Protein AF-A0A0D0GLG4-F1 (afdb_monomer_lite)

Secondary structure (DSSP, 8-state):
--------HHHHHHHHHHHHHHHHHHHHHHHHHH-----EEHHHHHHHH-S-HHHHHHTHHHH--EEETTEEEE-HHHHHHHHHHHTTSPPPPP-

Organism: NCBI:txid1503925

Radius of gyration: 26.2 Å; chains: 1; bounding box: 60×21×80 Å

Sequence (95 aa):
MEVITIESEAFKEIQGMHMQNKQVIADQAATIAGYNIVMISAEKAAELTGYSEKTLRLRKEEIGYHTIGKNIFFFPKDLEVWLHKYYRGPKPRKY

pLDDT: mean 73.05, std 13.96, range [44.38, 90.19]

Foldseek 3Di:
DDDDDDPPVVNVVVVVVVVVVVVVVVVVVVVVVPPPQDWDWLVVLCVVLVHHSVVVVVCCVQQPWDDDPPTIIGRPVSSVVSSVVDVVDDRPPDD

Structure (mmCIF, N/CA/C/O backbone):
data_AF-A0A0D0GLG4-F1
#
_entry.id   AF-A0A0D0GLG4-F1
#
loop_
_atom_site.group_PDB
_atom_site.id
_atom_site.type_symbol
_atom_site.label_atom_id
_atom_site.label_alt_id
_atom_site.label_comp_id
_atom_site.label_asym_id
_atom_site.label_entity_id
_atom_site.label_seq_id
_atom_site.pdbx_PDB_ins_code
_atom_site.Cartn_x
_atom_site.Cartn_y
_atom_site.Cartn_z
_atom_site.occupancy
_atom_site.B_iso_or_equiv
_atom_site.auth_seq_id
_atom_site.auth_comp_id
_atom_site.auth_asym_id
_atom_site.auth_atom_id
_atom_site.pdbx_PDB_model_num
ATOM 1 N N . MET A 1 1 ? -41.508 2.556 57.177 1.00 44.38 1 MET A N 1
ATOM 2 C CA . MET A 1 1 ? -40.392 1.732 56.673 1.00 44.38 1 MET A CA 1
ATOM 3 C C . MET A 1 1 ? -39.537 2.673 55.842 1.00 44.38 1 MET A C 1
ATOM 5 O O . MET A 1 1 ? -39.945 3.018 54.742 1.00 44.38 1 MET A O 1
ATOM 9 N N . GLU A 1 2 ? -38.469 3.220 56.417 1.00 45.97 2 GLU A N 1
ATOM 10 C CA . GLU A 1 2 ? -37.575 4.144 55.707 1.00 45.97 2 GLU A CA 1
ATOM 11 C C . GLU A 1 2 ? -36.476 3.319 55.034 1.00 45.97 2 GLU A C 1
ATOM 13 O O . GLU A 1 2 ? -35.766 2.561 55.693 1.00 45.97 2 GLU A O 1
ATOM 18 N N . VAL A 1 3 ? -36.399 3.395 53.706 1.00 54.00 3 VAL A N 1
ATOM 19 C CA . VAL A 1 3 ? -35.374 2.706 52.917 1.00 54.00 3 VAL A CA 1
ATOM 20 C C . VAL A 1 3 ? -34.124 3.577 52.944 1.00 54.00 3 VAL A C 1
ATOM 22 O O . VAL A 1 3 ? -34.088 4.634 52.321 1.00 54.00 3 VAL A O 1
ATOM 25 N N . ILE A 1 4 ? -33.112 3.155 53.700 1.00 56.44 4 ILE A N 1
ATOM 26 C CA . ILE A 1 4 ? -31.811 3.825 53.747 1.00 56.44 4 ILE A CA 1
ATOM 27 C C . ILE A 1 4 ? -30.955 3.235 52.624 1.00 56.44 4 ILE A C 1
ATOM 29 O O . ILE A 1 4 ? -30.509 2.090 52.705 1.00 56.44 4 ILE A O 1
ATOM 33 N N . THR A 1 5 ? -30.739 4.006 51.560 1.00 59.59 5 THR A N 1
ATOM 34 C CA . THR A 1 5 ? -29.842 3.632 50.461 1.00 59.59 5 THR A CA 1
ATOM 35 C C . THR A 1 5 ? -28.403 3.904 50.892 1.00 59.59 5 THR A C 1
ATOM 37 O O . THR A 1 5 ? -27.927 5.034 50.826 1.00 59.59 5 THR A O 1
ATOM 40 N N . ILE A 1 6 ? -27.709 2.877 51.379 1.00 59.12 6 ILE A N 1
ATOM 41 C CA . ILE A 1 6 ? -26.285 2.974 51.705 1.00 59.12 6 ILE A CA 1
ATOM 42 C C . ILE A 1 6 ? -25.517 2.729 50.404 1.00 59.12 6 ILE A C 1
ATOM 44 O O . ILE A 1 6 ? -25.365 1.588 49.968 1.00 59.12 6 ILE A O 1
ATOM 48 N N . GLU A 1 7 ? -25.071 3.797 49.743 1.00 58.25 7 GLU A N 1
ATOM 49 C CA . GLU A 1 7 ? -24.127 3.681 48.631 1.00 58.25 7 GLU A CA 1
ATOM 50 C C . GLU A 1 7 ? -22.802 3.135 49.176 1.00 58.25 7 GLU A C 1
ATOM 52 O O . GLU A 1 7 ? -21.993 3.872 49.737 1.00 58.25 7 GLU A O 1
ATOM 57 N N . SER A 1 8 ? -22.611 1.821 49.059 1.00 65.44 8 SER A N 1
ATOM 58 C CA . SER A 1 8 ? -21.363 1.150 49.423 1.00 65.44 8 SER A CA 1
ATOM 59 C C . SER A 1 8 ? -20.185 1.809 48.699 1.00 65.44 8 SER A C 1
ATOM 61 O O . SER A 1 8 ? -20.261 2.055 47.495 1.00 65.44 8 SER A O 1
ATOM 63 N N . GLU A 1 9 ? -19.080 2.064 49.403 1.00 64.06 9 GLU A N 1
ATOM 64 C CA . GLU A 1 9 ? -17.844 2.591 48.803 1.00 64.06 9 GLU A CA 1
ATOM 65 C C . GLU A 1 9 ? -17.367 1.729 47.622 1.00 64.06 9 GLU A C 1
ATOM 67 O O . GLU A 1 9 ? -16.925 2.262 46.605 1.00 64.06 9 GLU A O 1
ATOM 72 N N . ALA A 1 10 ? -17.609 0.414 47.679 1.00 61.62 10 ALA A N 1
ATOM 73 C CA . ALA A 1 10 ? -17.340 -0.513 46.581 1.00 61.62 10 ALA A CA 1
ATOM 74 C C . ALA A 1 10 ? -18.139 -0.183 45.303 1.00 61.62 10 ALA A C 1
ATOM 76 O O . ALA A 1 10 ? -17.649 -0.371 44.192 1.00 61.62 10 ALA A O 1
ATOM 77 N N . PHE A 1 11 ? -19.360 0.349 45.427 1.00 62.97 11 PHE A N 1
ATOM 78 C CA . PHE A 1 11 ? -20.154 0.778 44.271 1.00 62.97 11 PHE A CA 1
ATOM 79 C C . PHE A 1 11 ? -19.555 2.026 43.607 1.00 62.97 11 PHE A C 1
ATOM 81 O O . PHE A 1 11 ? -19.529 2.117 42.379 1.00 62.97 11 PHE A O 1
ATOM 88 N N . LYS A 1 12 ? -19.009 2.957 44.401 1.00 66.50 12 LYS A N 1
ATOM 89 C CA . LYS A 1 12 ? -18.323 4.155 43.889 1.00 66.50 12 LYS A CA 1
ATOM 90 C C . LYS A 1 12 ? -17.020 3.796 43.175 1.00 66.50 12 LYS A C 1
ATOM 92 O O . LYS A 1 12 ? -16.750 4.342 42.106 1.00 66.50 12 LYS A O 1
ATOM 97 N N . GLU A 1 13 ? -16.265 2.830 43.696 1.00 65.94 13 GLU A N 1
ATOM 98 C CA . GLU A 1 13 ? -15.063 2.307 43.032 1.00 65.94 13 GLU A CA 1
ATOM 99 C C . GLU A 1 13 ? -15.382 1.618 41.697 1.00 65.94 13 GLU A C 1
ATOM 101 O O . GLU A 1 13 ? -14.736 1.906 40.687 1.00 65.94 13 GLU A O 1
ATOM 106 N N . ILE A 1 14 ? -16.422 0.773 41.647 1.00 69.75 14 ILE A N 1
ATOM 107 C CA . ILE A 1 14 ? -16.859 0.105 40.408 1.00 69.75 14 ILE A CA 1
ATOM 108 C C . ILE A 1 14 ? -17.296 1.132 39.353 1.00 69.75 14 ILE A C 1
ATOM 110 O O . ILE A 1 14 ? -16.951 0.997 38.176 1.00 69.75 14 ILE A O 1
ATOM 114 N N . GLN A 1 15 ? -18.021 2.184 39.750 1.00 67.56 15 GLN A N 1
ATOM 115 C CA . GLN A 1 15 ? -18.393 3.260 38.829 1.00 67.56 15 GLN A CA 1
ATOM 116 C C . GLN A 1 15 ? -17.179 4.059 38.337 1.00 67.56 15 GLN A C 1
ATOM 118 O O . GLN A 1 15 ? -17.113 4.379 37.147 1.00 67.56 15 GLN A O 1
ATOM 123 N N . GLY A 1 16 ? -16.199 4.321 39.207 1.00 69.06 16 GLY A N 1
ATOM 124 C CA . GLY A 1 16 ? -14.925 4.942 38.836 1.00 69.06 16 GLY A CA 1
ATOM 125 C C . GLY A 1 16 ? -14.157 4.117 37.799 1.00 69.06 16 GLY A C 1
ATOM 126 O O . GLY A 1 16 ? -13.794 4.639 36.743 1.00 69.06 16 GLY A O 1
ATOM 127 N N . MET A 1 17 ? -14.014 2.808 38.033 1.00 66.94 17 MET A N 1
ATOM 128 C CA . MET A 1 17 ? -13.418 1.874 37.068 1.00 66.94 17 MET A CA 1
ATOM 129 C C . MET A 1 17 ? -14.176 1.852 35.735 1.00 66.94 17 MET A C 1
ATOM 131 O O . MET A 1 17 ? -13.566 1.825 34.665 1.00 66.94 17 MET A O 1
ATOM 135 N N . HIS A 1 18 ? -15.510 1.888 35.768 1.00 68.25 18 HIS A N 1
ATOM 136 C CA . HIS A 1 18 ? -16.317 1.865 34.551 1.00 68.25 18 HIS A CA 1
ATOM 137 C C . HIS A 1 18 ? -16.164 3.149 33.719 1.00 68.25 18 HIS A C 1
ATOM 139 O O . HIS A 1 18 ? -16.102 3.078 32.489 1.00 68.25 18 HIS A O 1
ATOM 145 N N . MET A 1 19 ? -16.054 4.316 34.366 1.00 71.50 19 MET A N 1
ATOM 146 C CA . MET A 1 19 ? -15.755 5.579 33.682 1.00 71.50 19 MET A CA 1
ATOM 147 C C . MET A 1 19 ? -14.349 5.577 33.072 1.00 71.50 19 MET A C 1
ATOM 149 O O . MET A 1 19 ? -14.186 5.974 31.919 1.00 71.50 19 MET A O 1
ATOM 153 N N . GLN A 1 20 ? -13.358 5.047 33.791 1.00 69.31 20 GLN A N 1
ATOM 154 C CA . GLN A 1 20 ? -11.985 4.949 33.300 1.00 69.31 20 GLN A CA 1
ATOM 155 C C . GLN A 1 20 ? -11.879 4.024 32.075 1.00 69.31 20 GLN A C 1
ATOM 157 O O . GLN A 1 20 ? -11.260 4.389 31.077 1.00 69.31 20 GLN A O 1
ATOM 162 N N . ASN A 1 21 ? -12.573 2.881 32.082 1.00 69.56 21 ASN A N 1
ATOM 163 C CA . ASN A 1 21 ? -12.628 1.976 30.928 1.00 69.56 21 ASN A CA 1
ATOM 164 C C . ASN A 1 21 ? -13.292 2.617 29.702 1.00 69.56 21 ASN A C 1
ATOM 166 O O . ASN A 1 21 ? -12.827 2.423 28.579 1.00 69.56 21 ASN A O 1
ATOM 170 N N . LYS A 1 22 ? -14.356 3.407 29.895 1.00 68.31 22 LYS A N 1
ATOM 171 C CA . LYS A 1 22 ? -14.991 4.148 28.792 1.00 68.31 22 LYS A CA 1
ATOM 172 C C . LYS A 1 22 ? -14.042 5.171 28.171 1.00 68.31 22 LYS 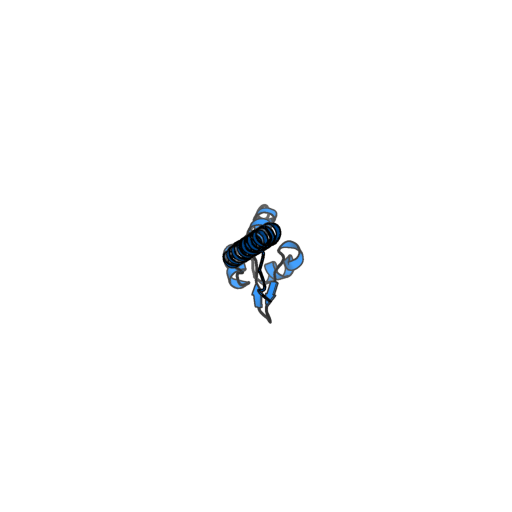A C 1
ATOM 174 O O . LYS A 1 22 ? -14.025 5.294 26.950 1.00 68.31 22 LYS A O 1
ATOM 179 N N . GLN A 1 23 ? -13.241 5.851 28.990 1.00 66.25 23 GLN A N 1
ATOM 180 C CA . GLN A 1 23 ? -12.247 6.812 28.515 1.00 66.25 23 GLN A CA 1
ATOM 181 C C . GLN A 1 23 ? -11.165 6.124 27.669 1.00 66.25 23 GLN A C 1
ATOM 183 O O . GLN A 1 23 ? -10.902 6.557 26.554 1.00 66.25 23 GLN A O 1
ATOM 188 N N . VAL A 1 24 ? -10.628 4.989 28.130 1.00 66.38 24 VAL A N 1
ATOM 189 C CA . VAL A 1 24 ? -9.610 4.218 27.387 1.00 66.38 24 VAL A CA 1
ATOM 190 C C . VAL A 1 24 ? -10.135 3.736 26.030 1.00 66.38 24 VAL A C 1
ATOM 192 O O . VAL A 1 24 ? -9.418 3.794 25.031 1.00 66.38 24 VAL A O 1
ATOM 195 N N . ILE A 1 25 ? -11.392 3.286 25.968 1.00 65.81 25 ILE A N 1
ATOM 196 C CA . ILE A 1 25 ? -12.027 2.869 24.709 1.00 65.81 25 ILE A CA 1
ATOM 197 C C . ILE A 1 25 ? -12.208 4.068 23.767 1.00 65.81 25 ILE A C 1
ATOM 199 O O . ILE A 1 25 ? -11.959 3.944 22.568 1.00 65.81 25 ILE A O 1
ATOM 203 N N . ALA A 1 26 ? -12.609 5.229 24.291 1.00 65.06 26 ALA A N 1
ATOM 204 C CA . ALA A 1 26 ? -12.744 6.451 23.503 1.00 65.06 26 ALA A CA 1
ATOM 205 C C . ALA A 1 26 ? -11.389 6.935 22.956 1.00 65.06 26 ALA A C 1
ATOM 207 O O . ALA A 1 26 ? -11.295 7.272 21.775 1.00 65.06 26 ALA A O 1
ATOM 208 N N . ASP A 1 27 ? -10.334 6.887 23.770 1.00 61.34 27 ASP A N 1
ATOM 209 C CA . ASP A 1 27 ? -8.976 7.272 23.375 1.00 61.34 27 ASP A CA 1
ATOM 210 C C . ASP A 1 27 ? -8.404 6.310 22.319 1.00 61.34 27 ASP A C 1
ATOM 212 O O . ASP A 1 27 ? -7.769 6.745 21.354 1.00 61.34 27 ASP A O 1
ATOM 216 N N . GLN A 1 28 ? -8.682 5.003 22.426 1.00 59.94 28 GLN A N 1
ATOM 217 C CA . GLN A 1 28 ? -8.340 4.030 21.381 1.00 59.94 28 GLN A CA 1
ATOM 218 C C . GLN A 1 28 ? -9.127 4.268 20.091 1.00 59.94 28 GLN A C 1
ATOM 220 O O . GLN A 1 28 ? -8.541 4.236 19.012 1.00 59.94 28 GLN A O 1
ATOM 225 N N . ALA A 1 29 ? -10.429 4.547 20.173 1.00 58.94 29 ALA A N 1
ATOM 226 C CA . ALA A 1 29 ? -11.243 4.850 18.999 1.00 58.94 29 ALA A CA 1
ATOM 227 C C . ALA A 1 29 ? -10.771 6.133 18.294 1.00 58.94 29 ALA A C 1
ATOM 229 O O . ALA A 1 29 ? -10.687 6.155 17.067 1.00 58.94 29 ALA A O 1
ATOM 230 N N . ALA A 1 30 ? -10.391 7.167 19.050 1.00 57.47 30 ALA A N 1
ATOM 231 C CA . ALA A 1 30 ? -9.797 8.393 18.518 1.00 57.47 30 ALA A CA 1
ATOM 232 C C . ALA A 1 30 ? -8.418 8.138 17.890 1.00 57.47 30 ALA A C 1
ATOM 234 O O . ALA A 1 30 ? -8.122 8.653 16.812 1.00 57.47 30 ALA A O 1
ATOM 235 N N . THR A 1 31 ? -7.603 7.286 18.517 1.00 56.88 31 THR A N 1
ATOM 236 C CA . THR A 1 31 ? -6.308 6.856 17.973 1.00 56.88 31 THR A CA 1
ATOM 237 C C . THR A 1 31 ? -6.491 6.117 16.644 1.00 56.88 31 THR A C 1
ATOM 239 O O . THR A 1 31 ? -5.805 6.426 15.676 1.00 56.88 31 THR A O 1
ATOM 242 N N . ILE A 1 32 ? -7.459 5.198 16.554 1.00 55.62 32 ILE A N 1
ATOM 243 C CA . ILE A 1 32 ? -7.776 4.447 15.329 1.00 55.62 32 ILE A CA 1
ATOM 244 C C . ILE A 1 32 ? -8.356 5.369 14.247 1.00 55.62 32 ILE A C 1
ATOM 246 O O . ILE A 1 32 ? -7.960 5.268 13.089 1.00 55.62 32 ILE A O 1
ATOM 250 N N . ALA A 1 33 ? -9.236 6.305 14.613 1.00 53.22 33 ALA A N 1
ATOM 251 C CA . ALA A 1 33 ? -9.800 7.289 13.688 1.00 53.22 33 ALA A CA 1
ATOM 252 C C . ALA A 1 33 ? -8.747 8.274 13.141 1.00 53.22 33 ALA A C 1
ATOM 254 O O . ALA A 1 33 ? -8.915 8.807 12.046 1.00 53.22 33 ALA A O 1
ATOM 255 N N . GLY A 1 34 ? -7.651 8.494 13.876 1.00 47.28 34 GLY A N 1
ATOM 256 C CA . GLY A 1 34 ? -6.510 9.302 13.442 1.00 47.28 34 GLY A CA 1
ATOM 257 C C . GLY A 1 34 ? -5.587 8.612 12.431 1.00 47.28 34 GLY A C 1
ATOM 258 O O . GLY A 1 34 ? -4.833 9.294 11.733 1.00 47.28 34 GLY A O 1
ATOM 259 N N . TYR A 1 35 ? -5.649 7.281 12.296 1.00 51.28 35 TYR A N 1
ATOM 260 C CA . TYR A 1 35 ? -4.912 6.566 11.254 1.00 51.28 35 TYR A CA 1
ATOM 261 C C . TYR A 1 35 ? -5.631 6.722 9.916 1.00 51.28 35 TYR A C 1
ATOM 263 O O . TYR A 1 35 ? -6.446 5.898 9.504 1.00 51.28 35 TYR A O 1
ATOM 271 N N . ASN A 1 36 ? -5.294 7.795 9.205 1.00 56.88 36 ASN A N 1
ATOM 272 C CA . ASN A 1 36 ? -5.675 7.960 7.813 1.00 56.88 36 ASN A CA 1
ATOM 273 C C . ASN A 1 36 ? -4.885 6.939 6.978 1.00 56.88 36 ASN A C 1
ATOM 275 O O . ASN A 1 36 ? -3.721 7.153 6.633 1.00 56.88 36 ASN A O 1
ATOM 279 N N . ILE A 1 37 ? -5.486 5.775 6.732 1.00 64.19 37 ILE A N 1
ATOM 280 C CA . ILE A 1 37 ? -4.888 4.714 5.925 1.00 64.19 37 ILE A CA 1
ATOM 281 C C . ILE A 1 37 ? -4.902 5.178 4.460 1.00 64.19 37 ILE A C 1
ATOM 283 O O . ILE A 1 37 ? -5.864 4.966 3.723 1.00 64.19 37 ILE A O 1
ATOM 287 N N . VAL A 1 38 ? -3.831 5.857 4.040 1.00 76.00 38 VAL A N 1
ATOM 288 C CA . VAL A 1 38 ? -3.684 6.354 2.667 1.00 76.00 38 VAL 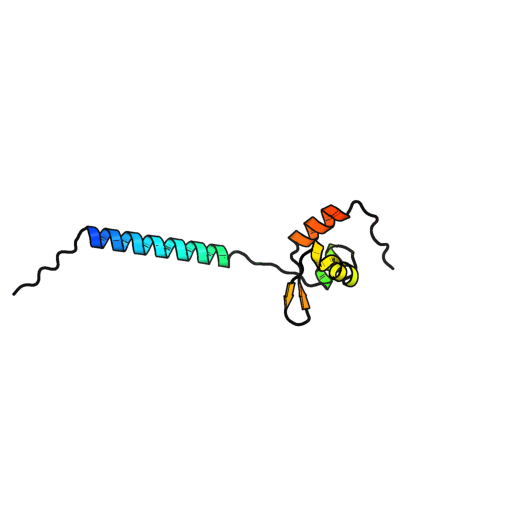A CA 1
ATOM 289 C C . VAL A 1 38 ? -3.256 5.205 1.762 1.00 76.00 38 VAL A C 1
ATOM 291 O O . VAL A 1 38 ? -2.101 4.780 1.760 1.00 76.00 38 VAL A O 1
ATOM 294 N N . MET A 1 39 ? -4.205 4.717 0.971 1.00 85.25 39 MET A N 1
ATOM 295 C CA . MET A 1 39 ? -3.949 3.813 -0.142 1.00 85.25 39 MET A CA 1
ATOM 296 C C . MET A 1 39 ? -3.894 4.598 -1.451 1.00 85.25 39 MET A C 1
ATOM 298 O O . MET A 1 39 ? -4.681 5.520 -1.664 1.00 85.25 39 MET A O 1
ATOM 302 N N . ILE A 1 40 ? -2.992 4.214 -2.349 1.00 88.44 40 ILE A N 1
ATOM 303 C CA . ILE A 1 40 ? -2.826 4.854 -3.658 1.00 88.44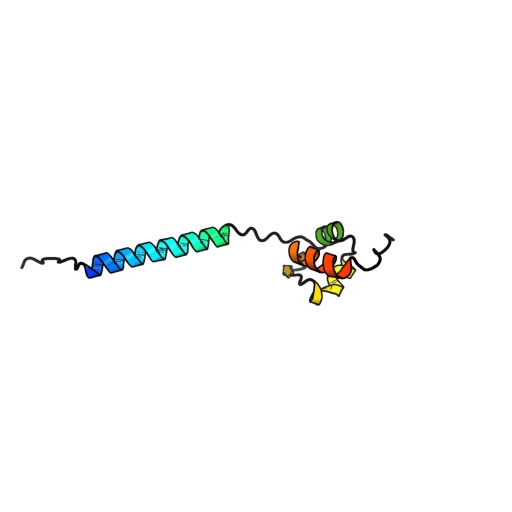 40 ILE A CA 1
ATOM 304 C C . ILE A 1 40 ? -3.203 3.902 -4.791 1.00 88.44 40 ILE A C 1
ATOM 306 O O . ILE A 1 40 ? -3.051 2.690 -4.664 1.00 88.44 40 ILE A O 1
ATOM 310 N N . SER A 1 41 ? -3.700 4.440 -5.904 1.00 90.19 41 SER A N 1
ATOM 311 C CA . SER A 1 41 ? -4.064 3.646 -7.083 1.00 90.19 41 SER A CA 1
ATOM 312 C C . SER A 1 41 ? -2.837 3.040 -7.775 1.00 90.19 41 SER A C 1
ATOM 314 O O . SER A 1 41 ? -1.703 3.480 -7.572 1.00 90.19 41 SER A O 1
ATOM 316 N N . ALA A 1 42 ? -3.069 2.052 -8.644 1.00 87.12 42 ALA A N 1
ATOM 317 C CA . ALA A 1 42 ? -2.031 1.477 -9.501 1.00 87.12 42 ALA A CA 1
ATOM 318 C C . ALA A 1 42 ? -1.311 2.520 -10.371 1.00 87.12 42 ALA A C 1
ATOM 320 O O . ALA A 1 42 ? -0.089 2.465 -10.488 1.00 87.12 42 ALA A O 1
ATOM 321 N N . GLU A 1 43 ? -2.046 3.493 -10.910 1.00 88.56 43 GLU A N 1
ATOM 322 C CA . GLU A 1 43 ? -1.491 4.603 -11.691 1.00 88.56 43 GLU A CA 1
ATOM 323 C C . GLU A 1 43 ? -0.519 5.436 -10.845 1.00 88.56 43 GLU A C 1
ATOM 325 O O . GLU A 1 43 ? 0.634 5.648 -11.223 1.00 88.56 43 GLU A O 1
ATOM 330 N N . LYS A 1 44 ? -0.929 5.820 -9.629 1.00 88.44 44 LYS A N 1
ATOM 331 C CA . LYS A 1 44 ? -0.068 6.606 -8.741 1.00 88.44 44 LYS A CA 1
ATOM 332 C C . LYS A 1 44 ? 1.143 5.813 -8.250 1.00 88.44 44 LYS A C 1
ATOM 334 O O . LYS A 1 44 ? 2.236 6.360 -8.113 1.00 88.44 44 LYS A O 1
ATOM 339 N N . ALA A 1 45 ? 0.967 4.516 -8.015 1.00 87.31 45 ALA A N 1
ATOM 340 C CA . ALA A 1 45 ? 2.060 3.608 -7.693 1.00 87.31 45 ALA A CA 1
ATOM 341 C C . ALA A 1 45 ? 3.069 3.495 -8.852 1.00 87.31 45 ALA A C 1
ATOM 343 O O . ALA A 1 45 ? 4.279 3.478 -8.615 1.00 87.31 45 ALA A O 1
ATOM 344 N N . ALA A 1 46 ? 2.597 3.463 -10.101 1.00 87.50 46 ALA A N 1
ATOM 345 C CA . ALA A 1 46 ? 3.449 3.449 -11.286 1.00 87.50 46 ALA A CA 1
ATOM 346 C C . ALA A 1 46 ? 4.271 4.741 -11.414 1.00 87.50 46 ALA A C 1
ATOM 348 O O . ALA A 1 46 ? 5.473 4.677 -11.670 1.00 87.50 46 ALA A O 1
ATOM 349 N N . GLU A 1 47 ? 3.667 5.903 -11.147 1.00 86.56 47 GLU A N 1
ATOM 350 C CA . GLU A 1 47 ? 4.383 7.187 -11.114 1.00 86.56 47 GLU A CA 1
ATOM 351 C C . GLU A 1 47 ? 5.486 7.223 -10.049 1.00 86.56 47 GLU A C 1
ATOM 353 O O . GLU A 1 47 ? 6.610 7.629 -10.341 1.00 86.56 47 GLU A O 1
ATOM 358 N N . LEU A 1 48 ? 5.183 6.785 -8.820 1.00 84.38 48 LEU A N 1
ATOM 359 C CA . LEU A 1 48 ? 6.138 6.810 -7.704 1.00 84.38 48 LEU A CA 1
ATOM 360 C C . LEU A 1 48 ? 7.308 5.851 -7.915 1.00 84.38 48 LEU A C 1
ATOM 362 O O . LEU A 1 48 ? 8.449 6.159 -7.578 1.00 84.38 48 LEU A O 1
ATOM 366 N N . THR A 1 49 ? 7.017 4.670 -8.453 1.00 82.56 49 THR A N 1
ATOM 367 C CA . THR A 1 49 ? 8.004 3.597 -8.589 1.00 82.56 49 THR A CA 1
ATOM 368 C C . THR A 1 49 ? 8.759 3.658 -9.917 1.00 82.56 49 THR A C 1
ATOM 370 O O . THR A 1 49 ? 9.853 3.106 -10.030 1.00 82.56 49 THR A O 1
ATOM 373 N N . GLY A 1 50 ? 8.193 4.320 -10.931 1.00 83.75 50 GLY A N 1
ATOM 374 C CA . GLY A 1 50 ? 8.695 4.327 -12.305 1.00 83.75 50 GLY A CA 1
ATOM 375 C C . GLY A 1 50 ? 8.478 3.009 -13.058 1.00 83.75 50 GLY A C 1
ATOM 376 O O . GLY A 1 50 ? 8.971 2.862 -14.177 1.00 83.75 50 GLY A O 1
ATOM 377 N N . TYR A 1 51 ? 7.768 2.046 -12.465 1.00 85.00 51 TYR A N 1
ATOM 378 C CA . TYR A 1 51 ? 7.428 0.771 -13.092 1.00 85.00 51 TYR A CA 1
ATOM 379 C C . TYR A 1 51 ? 6.028 0.811 -13.698 1.00 85.00 51 TYR A C 1
ATOM 381 O O . TYR A 1 51 ? 5.137 1.490 -13.203 1.00 85.00 51 TYR A O 1
ATOM 389 N N . SER A 1 52 ? 5.806 0.023 -14.752 1.00 86.38 52 SER A N 1
ATOM 390 C CA . SER A 1 52 ? 4.463 -0.145 -15.313 1.00 86.38 52 SER A CA 1
ATOM 391 C C . SER A 1 52 ? 3.505 -0.793 -14.306 1.00 86.38 52 SER A C 1
ATOM 393 O O . SER A 1 52 ? 3.911 -1.659 -13.522 1.00 86.38 52 SER A O 1
ATOM 395 N N . GLU A 1 53 ? 2.210 -0.481 -14.400 1.00 86.00 53 GLU A N 1
ATOM 396 C CA . GLU A 1 53 ? 1.177 -1.153 -13.599 1.00 86.00 53 GLU A CA 1
ATOM 397 C C . GLU A 1 53 ? 1.216 -2.677 -13.747 1.00 86.00 53 GLU A C 1
ATOM 399 O O . GLU A 1 53 ? 0.994 -3.411 -12.785 1.00 86.00 53 GLU A O 1
ATOM 404 N N . LYS A 1 54 ? 1.529 -3.175 -14.950 1.00 87.25 54 LYS A N 1
ATOM 405 C CA . LYS A 1 54 ? 1.663 -4.610 -15.215 1.00 87.25 54 LYS A CA 1
ATOM 406 C C . LYS A 1 54 ? 2.766 -5.228 -14.357 1.00 87.25 54 LYS A C 1
ATOM 408 O O . LYS A 1 54 ? 2.560 -6.292 -13.781 1.00 87.25 54 LYS A O 1
ATOM 413 N N . THR A 1 55 ? 3.910 -4.555 -14.238 1.00 85.06 55 THR A N 1
ATOM 414 C CA . THR A 1 55 ? 5.017 -5.000 -13.382 1.00 85.06 55 THR A CA 1
ATOM 415 C C . THR A 1 55 ? 4.592 -5.044 -11.919 1.00 85.06 55 THR A C 1
ATOM 417 O O . THR A 1 55 ? 4.820 -6.051 -11.255 1.00 85.06 55 THR A O 1
ATOM 420 N N . LEU A 1 56 ? 3.916 -4.000 -11.434 1.00 85.88 56 LEU A N 1
ATOM 421 C CA . LEU A 1 56 ? 3.427 -3.943 -10.054 1.00 85.88 56 LEU A CA 1
ATOM 422 C C . LEU A 1 56 ? 2.405 -5.053 -9.764 1.00 85.88 56 LEU A C 1
ATOM 424 O O . LEU A 1 56 ? 2.461 -5.693 -8.716 1.00 85.88 56 LEU A O 1
ATOM 428 N N . ARG A 1 57 ? 1.520 -5.361 -10.723 1.00 85.19 57 ARG A N 1
ATOM 429 C CA . ARG A 1 57 ? 0.551 -6.466 -10.609 1.00 85.19 57 ARG A CA 1
ATOM 430 C C . ARG A 1 57 ? 1.212 -7.839 -10.529 1.00 85.19 57 ARG A C 1
ATOM 432 O O . ARG A 1 57 ? 0.729 -8.691 -9.785 1.00 85.19 57 ARG A O 1
ATOM 439 N N . LEU A 1 58 ? 2.290 -8.053 -11.284 1.00 87.19 58 LEU A N 1
ATOM 440 C CA . LEU A 1 58 ? 3.054 -9.305 -11.266 1.00 87.19 58 LEU A CA 1
ATOM 441 C C . LEU A 1 58 ? 3.793 -9.516 -9.942 1.00 87.19 58 LEU A C 1
ATOM 443 O O . LEU A 1 58 ? 4.025 -10.652 -9.549 1.00 87.19 58 LEU A O 1
ATOM 447 N N . ARG A 1 59 ? 4.133 -8.436 -9.233 1.00 84.69 59 ARG A N 1
ATOM 448 C CA . ARG A 1 59 ? 4.811 -8.481 -7.931 1.00 84.69 59 ARG A CA 1
ATOM 449 C C . ARG A 1 59 ? 3.839 -8.413 -6.749 1.00 84.69 59 ARG A C 1
ATOM 451 O O . ARG A 1 59 ? 4.206 -7.939 -5.677 1.00 84.69 59 ARG A O 1
ATOM 458 N N . LYS A 1 60 ? 2.608 -8.918 -6.926 1.00 83.19 60 LYS A N 1
ATOM 459 C CA . LYS A 1 60 ? 1.570 -8.956 -5.878 1.00 83.19 60 LYS A CA 1
ATOM 460 C C . LYS A 1 60 ? 2.088 -9.526 -4.564 1.00 83.19 60 LYS A C 1
ATOM 462 O O . LYS A 1 60 ? 1.868 -8.924 -3.522 1.00 83.19 60 LYS A O 1
ATOM 467 N N . GLU A 1 61 ? 2.738 -10.684 -4.632 1.00 84.06 61 GLU A N 1
ATOM 468 C CA . GLU A 1 61 ? 3.194 -11.432 -3.455 1.00 84.06 61 GLU A CA 1
ATOM 469 C C . GLU A 1 61 ? 4.315 -10.714 -2.698 1.00 84.06 61 GLU A C 1
ATOM 471 O O . GLU A 1 61 ? 4.502 -10.950 -1.511 1.00 84.06 61 GLU A O 1
ATOM 476 N N . GLU A 1 62 ? 5.044 -9.820 -3.369 1.00 83.50 62 GLU A N 1
ATOM 477 C CA . GLU A 1 62 ? 6.157 -9.084 -2.770 1.00 83.50 62 GLU A CA 1
ATOM 478 C C . GLU A 1 62 ? 5.727 -7.733 -2.198 1.00 83.50 62 GLU A C 1
ATOM 480 O O . GLU A 1 62 ? 6.259 -7.316 -1.175 1.00 83.50 62 GLU A O 1
ATOM 485 N N . ILE A 1 63 ? 4.812 -7.037 -2.882 1.00 86.38 63 ILE A N 1
ATOM 486 C CA . ILE A 1 63 ? 4.362 -5.690 -2.505 1.00 86.38 63 ILE A CA 1
ATOM 487 C C . ILE A 1 63 ? 3.148 -5.752 -1.571 1.00 86.38 63 ILE A C 1
ATOM 489 O O . ILE A 1 63 ? 3.021 -4.914 -0.692 1.00 86.38 63 ILE A O 1
ATOM 493 N N . GLY A 1 64 ? 2.240 -6.713 -1.766 1.00 83.06 64 GLY A N 1
ATOM 494 C CA . GLY A 1 64 ? 0.985 -6.792 -1.017 1.00 83.06 64 GLY A CA 1
ATOM 495 C C . GLY A 1 64 ? -0.010 -5.694 -1.408 1.00 83.06 64 GLY A C 1
ATOM 496 O O . GLY A 1 64 ? -0.221 -4.740 -0.670 1.00 83.06 64 GLY A O 1
ATOM 497 N N . TYR A 1 65 ? -0.650 -5.815 -2.577 1.00 86.44 65 TYR A N 1
ATOM 498 C CA . TYR A 1 65 ? -1.708 -4.877 -2.976 1.00 86.44 65 TYR A CA 1
ATOM 499 C C . TYR A 1 65 ? -3.109 -5.349 -2.590 1.00 86.44 65 TYR A C 1
ATOM 501 O O . TYR A 1 65 ? -3.420 -6.543 -2.592 1.00 86.44 65 TYR A O 1
ATOM 509 N N . HIS A 1 66 ? -3.983 -4.376 -2.358 1.00 86.69 66 HIS A N 1
ATOM 510 C CA . HIS A 1 66 ? -5.385 -4.570 -2.025 1.00 86.69 66 HIS A CA 1
ATOM 511 C C . HIS A 1 66 ? -6.269 -4.294 -3.236 1.00 86.69 66 HIS A C 1
ATOM 513 O O . HIS A 1 66 ? -6.001 -3.411 -4.046 1.00 86.69 66 HIS A O 1
ATOM 519 N N . THR A 1 67 ? -7.347 -5.057 -3.371 1.00 87.25 67 THR A N 1
ATOM 520 C CA . THR A 1 67 ? -8.321 -4.876 -4.449 1.00 87.25 67 THR A CA 1
ATOM 521 C C . THR A 1 67 ? -9.647 -4.424 -3.867 1.00 87.25 67 THR A C 1
ATOM 523 O O . THR A 1 67 ? -10.208 -5.120 -3.023 1.00 87.25 67 THR A O 1
ATOM 526 N N . ILE A 1 68 ? -10.164 -3.291 -4.341 1.00 83.75 68 ILE A N 1
ATOM 527 C CA . ILE A 1 68 ? -11.507 -2.806 -4.006 1.00 83.75 68 ILE A CA 1
ATOM 528 C C . ILE A 1 68 ? -12.294 -2.756 -5.317 1.00 83.75 68 ILE A C 1
ATOM 530 O O . ILE A 1 68 ? -12.065 -1.902 -6.179 1.00 83.75 68 ILE A O 1
ATOM 534 N N . GLY A 1 69 ? -13.179 -3.735 -5.513 1.00 86.19 69 GLY A N 1
ATOM 535 C CA . GLY A 1 69 ? -13.846 -3.961 -6.795 1.00 86.19 69 GLY A CA 1
ATOM 536 C C . GLY A 1 69 ? -12.846 -4.337 -7.895 1.00 86.19 69 GLY A C 1
ATOM 537 O O . GLY A 1 69 ? -12.120 -5.320 -7.771 1.00 86.19 69 GLY A O 1
ATOM 538 N N . LYS A 1 70 ? -12.808 -3.549 -8.978 1.00 84.44 70 LYS A N 1
ATOM 539 C CA . LYS A 1 70 ? -11.862 -3.725 -10.102 1.00 84.44 70 LYS A CA 1
ATOM 540 C C . LYS A 1 70 ? -10.561 -2.932 -9.936 1.00 84.44 70 LYS A C 1
ATOM 542 O O . LYS A 1 70 ? -9.644 -3.095 -10.740 1.00 84.44 70 LYS A O 1
ATOM 547 N N . ASN A 1 71 ? -10.490 -2.077 -8.919 1.00 84.00 71 ASN A N 1
ATOM 548 C CA . ASN A 1 71 ? -9.372 -1.171 -8.706 1.00 84.00 71 ASN A CA 1
ATOM 549 C C . ASN A 1 71 ? -8.344 -1.800 -7.769 1.00 84.00 71 ASN A C 1
ATOM 551 O O . ASN A 1 71 ? -8.695 -2.465 -6.790 1.00 84.00 71 ASN A O 1
ATOM 555 N N . ILE A 1 72 ? -7.071 -1.573 -8.086 1.00 88.06 72 ILE A N 1
ATOM 556 C CA . ILE A 1 72 ? -5.938 -2.045 -7.298 1.00 88.06 72 ILE A CA 1
ATOM 557 C C . ILE A 1 72 ? -5.340 -0.862 -6.555 1.00 88.06 72 ILE A C 1
ATOM 559 O O . ILE A 1 72 ? -5.090 0.194 -7.141 1.00 88.06 72 ILE A O 1
ATOM 563 N N . PHE A 1 73 ? -5.102 -1.089 -5.274 1.00 89.50 73 PHE A N 1
ATOM 564 C CA . PHE A 1 73 ? -4.612 -0.123 -4.324 1.00 89.50 73 PHE A CA 1
ATOM 565 C C . PHE A 1 73 ? -3.362 -0.643 -3.632 1.00 89.50 73 PHE A C 1
ATOM 567 O O . PHE A 1 73 ? -3.256 -1.823 -3.303 1.00 89.50 73 PHE A O 1
ATOM 574 N N . PHE A 1 74 ? -2.426 0.258 -3.397 1.00 89.62 74 PHE A N 1
ATOM 575 C CA . PHE A 1 74 ? -1.142 -0.035 -2.790 1.00 89.62 74 PHE A CA 1
ATOM 576 C C . PHE A 1 74 ? -0.945 0.833 -1.559 1.00 89.62 74 PHE A C 1
ATOM 578 O O . PHE A 1 74 ? -1.373 1.990 -1.532 1.00 89.62 74 PHE A O 1
ATOM 585 N N . PHE A 1 75 ? -0.237 0.301 -0.571 1.00 89.06 75 PHE A N 1
ATOM 586 C CA . PHE A 1 75 ? 0.313 1.126 0.488 1.00 89.06 75 PHE A CA 1
ATOM 587 C C . PHE A 1 75 ? 1.617 1.768 0.012 1.00 89.06 75 PHE A C 1
ATOM 589 O O . PHE A 1 75 ? 2.516 1.057 -0.445 1.00 89.06 75 PHE A O 1
ATOM 596 N N . PRO A 1 76 ? 1.766 3.100 0.136 1.00 86.81 76 PRO A N 1
ATOM 597 C CA . PRO A 1 76 ? 3.005 3.781 -0.230 1.00 86.81 76 PRO A CA 1
ATOM 598 C C . PRO A 1 76 ? 4.236 3.199 0.474 1.00 86.81 76 PRO A C 1
ATOM 600 O O . PRO A 1 76 ? 5.279 3.033 -0.150 1.00 86.81 76 PRO A O 1
ATOM 603 N N . LYS A 1 77 ? 4.094 2.830 1.752 1.00 85.38 77 LYS A N 1
ATOM 604 C CA . LYS A 1 77 ? 5.184 2.274 2.561 1.00 85.38 77 LYS A CA 1
ATOM 605 C C . LYS A 1 77 ? 5.682 0.928 2.029 1.00 85.38 77 LYS A C 1
ATOM 607 O O . LYS A 1 77 ? 6.887 0.713 1.958 1.00 85.38 77 LYS A O 1
ATOM 612 N N . ASP A 1 78 ? 4.778 0.049 1.606 1.00 86.56 78 ASP A N 1
ATOM 613 C CA . ASP A 1 78 ? 5.159 -1.265 1.076 1.00 86.56 78 ASP A CA 1
ATOM 614 C C . ASP A 1 78 ? 5.826 -1.138 -0.297 1.00 86.56 78 ASP A C 1
ATOM 616 O O . ASP A 1 78 ? 6.808 -1.823 -0.586 1.00 86.56 78 ASP A O 1
ATOM 620 N N . LEU A 1 79 ? 5.360 -0.190 -1.119 1.00 86.81 79 LEU A N 1
ATOM 621 C CA . LEU A 1 79 ? 6.024 0.164 -2.374 1.00 86.81 79 LEU A CA 1
ATOM 622 C C . LEU A 1 79 ? 7.425 0.724 -2.148 1.00 86.81 79 LEU A C 1
ATOM 624 O O . LEU A 1 79 ? 8.329 0.385 -2.903 1.00 86.81 79 LEU A O 1
ATOM 628 N N . GLU A 1 80 ? 7.619 1.561 -1.131 1.00 85.56 80 GLU A N 1
ATOM 629 C CA . GLU A 1 80 ? 8.925 2.119 -0.779 1.00 85.56 80 GLU A CA 1
ATOM 630 C C . GLU A 1 80 ? 9.894 1.031 -0.301 1.00 85.56 80 GLU A C 1
ATOM 632 O O . GLU A 1 80 ? 11.032 0.968 -0.766 1.00 85.56 80 GLU A O 1
ATOM 637 N N . VAL A 1 81 ? 9.435 0.117 0.561 1.00 86.12 81 VAL A N 1
ATOM 638 C CA . VAL A 1 81 ? 10.227 -1.038 1.017 1.00 86.12 81 VAL A CA 1
ATOM 639 C C . VAL A 1 81 ? 10.591 -1.945 -0.158 1.00 86.12 81 VAL A C 1
ATOM 641 O O . VAL A 1 81 ? 11.749 -2.351 -0.302 1.00 86.12 81 VAL A O 1
ATOM 644 N N . TRP A 1 82 ? 9.621 -2.242 -1.025 1.00 87.00 82 TRP A N 1
ATOM 645 C CA . TRP A 1 82 ? 9.846 -3.038 -2.226 1.00 87.00 82 TRP A CA 1
ATOM 646 C C . TRP A 1 82 ? 10.834 -2.346 -3.168 1.00 87.00 82 TRP A C 1
ATOM 648 O O . TRP A 1 82 ? 11.821 -2.956 -3.582 1.00 87.00 82 TRP A O 1
ATOM 658 N N . LEU A 1 83 ? 10.647 -1.052 -3.439 1.00 84.69 83 LEU A N 1
ATOM 659 C CA . LEU A 1 83 ? 11.588 -0.247 -4.208 1.00 84.69 83 LEU A CA 1
ATOM 660 C C . LEU A 1 83 ? 12.981 -0.346 -3.604 1.00 84.69 83 LEU A C 1
ATOM 662 O O . LEU A 1 83 ? 13.892 -0.752 -4.306 1.00 84.69 83 LEU A O 1
ATOM 666 N N . HIS A 1 84 ? 13.160 -0.081 -2.312 1.00 82.81 84 HIS A N 1
ATOM 667 C CA . HIS A 1 84 ? 14.470 -0.139 -1.666 1.00 82.81 84 HIS A CA 1
ATOM 668 C C . HIS A 1 84 ? 15.153 -1.514 -1.818 1.00 82.81 84 HIS A C 1
ATOM 670 O O . HIS A 1 84 ? 16.366 -1.590 -2.020 1.00 82.81 84 HIS A O 1
ATOM 676 N N . LYS A 1 85 ? 14.380 -2.609 -1.801 1.00 80.00 85 LYS A N 1
ATOM 677 C CA . LYS A 1 85 ? 14.879 -3.973 -2.040 1.00 80.00 85 LYS A CA 1
ATOM 678 C C . LYS A 1 85 ? 15.337 -4.198 -3.489 1.00 80.00 85 LYS A C 1
ATOM 680 O O . LYS A 1 85 ? 16.347 -4.865 -3.705 1.00 80.00 85 LYS A O 1
ATOM 685 N N . TYR A 1 86 ? 14.628 -3.640 -4.473 1.00 73.19 86 TYR A N 1
ATOM 686 C CA . TYR A 1 86 ? 14.870 -3.879 -5.906 1.00 73.19 86 TYR A CA 1
ATOM 687 C C . TYR A 1 86 ? 15.611 -2.746 -6.641 1.00 73.19 86 TYR A C 1
ATOM 689 O O . TYR A 1 86 ? 16.083 -2.955 -7.756 1.00 73.19 86 TYR A O 1
ATOM 697 N N . TYR A 1 87 ? 15.807 -1.575 -6.029 1.00 61.53 87 TYR A N 1
ATOM 698 C CA . TYR A 1 87 ? 16.491 -0.410 -6.619 1.00 61.53 87 TYR A CA 1
ATOM 699 C C . TYR A 1 87 ? 18.016 -0.594 -6.750 1.00 61.53 87 TYR A C 1
ATOM 701 O O . TYR A 1 87 ? 18.717 0.299 -7.219 1.00 61.53 87 TYR A O 1
ATOM 709 N N . ARG A 1 88 ? 18.547 -1.775 -6.397 1.00 54.12 88 ARG A N 1
ATOM 710 C CA . ARG A 1 88 ? 19.882 -2.233 -6.826 1.00 54.12 88 ARG A CA 1
ATOM 711 C C . ARG A 1 88 ? 19.892 -2.880 -8.224 1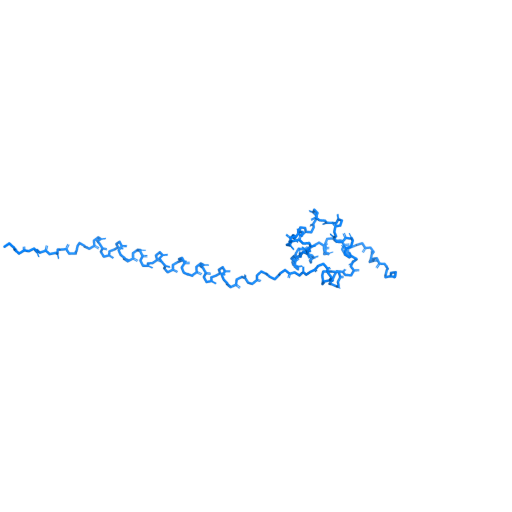.00 54.12 88 ARG A C 1
ATOM 713 O O . ARG A 1 88 ? 20.958 -3.271 -8.688 1.00 54.12 88 ARG A O 1
ATOM 720 N N . GLY A 1 89 ? 18.745 -3.002 -8.895 1.00 54.91 89 GLY A N 1
ATOM 721 C CA . GLY A 1 89 ? 18.623 -3.487 -10.275 1.00 54.91 89 GLY A CA 1
ATOM 722 C C . GLY A 1 89 ? 18.425 -2.352 -11.293 1.00 54.91 89 GLY A C 1
ATOM 723 O O . GLY A 1 89 ? 17.963 -1.271 -10.925 1.00 54.91 89 GLY A O 1
ATOM 724 N N . PRO A 1 90 ? 18.773 -2.563 -12.579 1.00 49.31 90 PRO A N 1
ATOM 725 C CA . PRO A 1 90 ? 18.694 -1.524 -13.602 1.00 49.31 90 PRO A CA 1
ATOM 726 C C . PRO A 1 90 ? 17.253 -1.026 -13.751 1.00 49.31 90 PRO A C 1
ATOM 728 O O . PRO A 1 90 ? 16.337 -1.818 -13.973 1.00 49.31 90 PRO A O 1
ATOM 731 N N . LYS A 1 91 ? 17.061 0.298 -13.656 1.00 55.91 91 LYS A N 1
ATOM 732 C CA . LYS A 1 91 ? 15.776 0.940 -13.960 1.00 55.91 91 LYS A CA 1
ATOM 733 C C . LYS A 1 91 ? 15.305 0.477 -15.343 1.00 55.91 91 LYS A C 1
ATOM 735 O O . LYS A 1 91 ? 16.089 0.593 -16.293 1.00 55.91 91 LYS A O 1
ATOM 740 N N . PRO A 1 92 ? 14.064 -0.016 -15.495 1.00 54.19 92 PRO A N 1
ATOM 741 C CA . PRO A 1 92 ? 13.539 -0.299 -16.819 1.00 54.19 92 PRO A 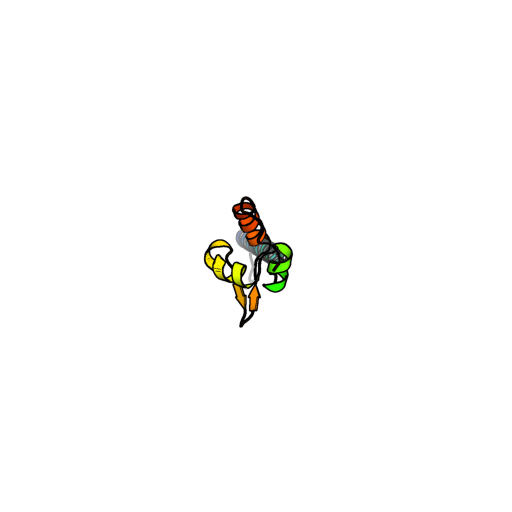CA 1
ATOM 742 C C . PRO A 1 92 ? 13.560 1.005 -17.620 1.00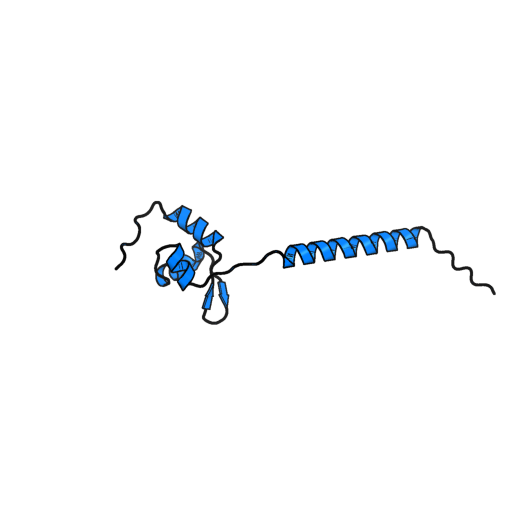 54.19 92 PRO A C 1
ATOM 744 O O . PRO A 1 92 ? 13.056 2.037 -17.174 1.00 54.19 92 PRO A O 1
ATOM 747 N N . ARG A 1 93 ? 14.224 0.979 -18.780 1.00 54.97 93 ARG A N 1
ATOM 748 C CA . ARG A 1 93 ? 14.212 2.109 -19.710 1.00 54.97 93 ARG A CA 1
ATOM 749 C C . ARG A 1 93 ? 12.758 2.362 -20.105 1.00 54.97 93 ARG A C 1
ATOM 751 O O . ARG A 1 93 ? 12.044 1.414 -20.423 1.00 54.97 93 ARG A O 1
ATOM 758 N N . LYS A 1 94 ? 12.334 3.628 -20.038 1.00 47.81 94 LYS A N 1
ATOM 759 C CA . LYS A 1 94 ? 11.055 4.079 -20.595 1.00 47.81 94 LYS A CA 1
ATOM 760 C C . LYS A 1 94 ? 11.023 3.640 -22.066 1.00 47.81 94 LYS A C 1
ATOM 762 O O . LYS A 1 94 ? 11.927 4.025 -22.807 1.00 47.81 94 LYS A O 1
ATOM 767 N N . TYR A 1 95 ? 10.062 2.791 -22.423 1.00 47.25 95 TYR A N 1
ATOM 768 C CA . TYR A 1 95 ? 9.707 2.492 -23.811 1.00 47.25 95 TYR A CA 1
ATOM 769 C C . TYR A 1 95 ? 8.563 3.409 -24.218 1.00 47.25 95 TYR A C 1
ATOM 771 O O . TYR A 1 95 ? 7.668 3.606 -23.362 1.00 47.25 95 TYR A O 1
#